Protein AF-A0ABD1R1W9-F1 (afdb_monomer)

Organism: NCBI:txid205694

Radius of gyration: 16.99 Å; Cα contacts (8 Å, |Δi|>4): 306; chains: 1; bounding box: 35×28×51 Å

Sequence (165 aa):
MNLSFSSSLKQLTLVEGSLSRKEMKIFGSLPNLEVLKLRRTAFFSQKWITNAGEFLQLKYLLLENIALAHWRVDRTHFPNLEHLVLENFYNFGEIPDEIREIPTLRSIKLNGCGGSVLTSAIDVKRNNGDWEMMAFKFLLLTLELDQHDLEGRCLIGNTINVYFD

pLDDT: mean 76.6, std 20.25, range [29.56, 98.44]

InterPro domains:
  IPR032675 Leucine-rich repeat domain superfamily [G3DSA:3.80.10.10] (1-121)

Foldseek 3Di:
DDDDDDLQDQEDADADEEDEPVNQQVQQQNNRHQYYHYENYEYVVLEDAADASGQANHAYYEDYNYSHAYYHDALRRHQRHAEYEYHLAAYNDEDDVRVVVRPNHFKYKYWLYDPRNVCNVLDDPPDDDDPDPDNPPQVVVQVPPDPDDPDDDRDHTDMDMDGDD

Solvent-accessible surface area (backbone atoms only — not comparable to full-atom values): 9470 Å² total; per-residue (Å²): 136,92,85,85,77,65,69,81,45,37,68,48,76,48,69,61,50,79,44,45,75,67,55,53,50,54,61,21,62,36,75,41,26,31,34,44,35,43,29,51,32,35,34,55,95,23,46,46,75,64,49,83,77,24,28,60,44,22,29,35,44,36,41,29,45,37,54,47,51,41,69,47,71,52,43,72,30,38,63,41,29,28,37,43,37,38,29,46,34,68,40,91,32,58,60,49,67,35,63,78,64,23,89,48,40,39,34,43,36,36,30,42,51,31,70,59,35,55,48,42,73,65,63,70,81,92,67,88,88,85,88,84,76,76,73,72,73,61,57,61,78,68,65,78,76,70,97,76,81,98,70,97,66,82,74,81,74,60,69,48,77,46,76,50,134

Secondary structure (DSSP, 8-state):
------TT--EEEEEEEEE-HHHHHHHHT-TT--EEEEEEEEEGGGEEE--TTSSTT--EEEEES-B-SEEE--GGG-TT--EEEEES--SSPPPPHHHHT-TT--EEEEES--HHHHHHHH-----SS--SSSSHHHHHHHHTT-S---S-------EEEEE--

Nearest PDB structures (foldseek):
  8xuo-assembly1_G  TM=8.734E-01  e=5.022E-06  Solanum lycopersicum
  8rfh-assembly1_B  TM=8.609E-01  e=1.131E-02  Nicotiana benthamiana
  4g8a-assembly1_B  TM=7.426E-01  e=3.723E-01  Homo sapiens
  8wqt-assembly1_B  TM=6.547E-01  e=2.372E-01  Mus musculus
  3fxi-assembly1_B  TM=4.781E-01  e=6.920E-01  Homo sapiens

Structure (mmCIF, N/CA/C/O backbone):
data_AF-A0ABD1R1W9-F1
#
_entry.id   AF-A0ABD1R1W9-F1
#
loop_
_atom_site.group_PDB
_atom_site.id
_atom_site.type_symbol
_atom_site.label_atom_id
_atom_site.label_alt_id
_atom_site.label_comp_id
_atom_site.label_asym_id
_atom_site.label_entity_id
_atom_site.label_seq_id
_atom_site.pdbx_PDB_ins_code
_atom_site.Cartn_x
_atom_site.Cartn_y
_atom_site.Cartn_z
_atom_site.occupancy
_atom_site.B_iso_or_equiv
_atom_site.auth_seq_id
_atom_site.auth_comp_id
_atom_site.auth_asym_id
_atom_site.auth_atom_id
_atom_site.pdbx_PDB_model_num
ATOM 1 N N . MET A 1 1 ? 12.902 -0.411 14.308 1.00 53.75 1 MET A N 1
ATOM 2 C CA . MET A 1 1 ? 12.441 0.565 15.329 1.00 53.75 1 MET A CA 1
ATOM 3 C C . MET A 1 1 ? 11.496 -0.115 16.319 1.00 53.75 1 MET A C 1
ATOM 5 O O . MET A 1 1 ? 11.029 -1.206 16.019 1.00 53.75 1 MET A O 1
ATOM 9 N N . ASN A 1 2 ? 11.224 0.480 17.488 1.00 58.12 2 AS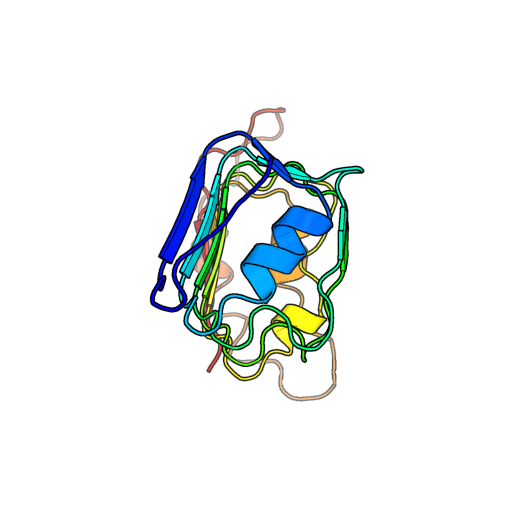N A N 1
ATOM 10 C CA . ASN A 1 2 ? 10.090 0.075 18.330 1.00 58.12 2 ASN A CA 1
ATOM 11 C C . ASN A 1 2 ? 8.959 1.081 18.083 1.00 58.12 2 ASN A C 1
ATOM 13 O O . ASN A 1 2 ? 9.088 2.243 18.459 1.00 58.12 2 ASN A O 1
ATOM 17 N N . LEU A 1 3 ? 7.926 0.663 17.351 1.00 70.38 3 LEU A N 1
ATOM 18 C CA . LEU A 1 3 ? 6.827 1.526 16.923 1.00 70.38 3 LEU A CA 1
ATOM 19 C C . LEU A 1 3 ? 5.567 1.148 17.704 1.00 70.38 3 LEU A C 1
ATOM 21 O O . LEU A 1 3 ? 5.103 0.014 17.616 1.00 70.38 3 LEU A O 1
ATOM 25 N N . SER A 1 4 ? 5.019 2.104 18.451 1.00 78.44 4 SER A N 1
ATOM 26 C CA . SER A 1 4 ? 3.723 1.995 19.121 1.00 78.44 4 SER A CA 1
ATOM 27 C C . SER A 1 4 ? 2.812 3.084 18.571 1.00 78.44 4 SER A C 1
ATOM 29 O O . SER A 1 4 ? 3.202 4.251 18.533 1.00 78.44 4 SER A O 1
ATOM 31 N N . PHE A 1 5 ? 1.619 2.705 18.119 1.00 85.62 5 PHE A N 1
ATOM 32 C CA . PHE A 1 5 ? 0.634 3.623 17.554 1.00 85.62 5 PHE A CA 1
ATOM 33 C C . PHE A 1 5 ? -0.668 3.551 18.345 1.00 85.62 5 PHE A C 1
ATOM 35 O O . PHE A 1 5 ? -1.030 2.504 18.880 1.00 85.62 5 PHE A O 1
ATOM 42 N N . SER A 1 6 ? -1.396 4.667 18.374 1.00 88.06 6 SER A N 1
ATOM 43 C CA . SER A 1 6 ? -2.757 4.694 18.907 1.00 88.06 6 SER A CA 1
ATOM 44 C C . SER A 1 6 ? -3.686 3.824 18.060 1.00 88.06 6 SER A C 1
ATOM 46 O O . SER A 1 6 ? -3.610 3.837 16.830 1.00 88.06 6 SER A O 1
ATOM 48 N N . SER A 1 7 ? -4.638 3.149 18.706 1.00 89.75 7 SER A N 1
ATOM 49 C CA . SER A 1 7 ? -5.711 2.428 18.017 1.00 89.75 7 SER A CA 1
ATOM 50 C C . SER A 1 7 ? -6.614 3.356 17.199 1.00 89.75 7 SER A C 1
ATOM 52 O O . SER A 1 7 ? -7.265 2.886 16.276 1.00 89.75 7 SER A O 1
ATOM 54 N N . SER A 1 8 ? -6.637 4.663 17.478 1.00 94.06 8 SER A N 1
ATOM 55 C CA . SER A 1 8 ? -7.396 5.663 16.712 1.00 94.06 8 SER A CA 1
ATOM 56 C C . SER A 1 8 ? -6.694 6.161 15.443 1.00 94.06 8 SER A C 1
ATOM 58 O O . SER A 1 8 ? -7.261 6.988 14.727 1.00 94.06 8 SER A O 1
ATOM 60 N N . LEU A 1 9 ? -5.464 5.709 15.157 1.00 96.00 9 LEU A N 1
ATOM 61 C CA . LEU A 1 9 ? -4.698 6.197 14.013 1.00 96.00 9 LEU A CA 1
ATOM 62 C C . LEU A 1 9 ? -5.359 5.780 12.692 1.00 96.00 9 LEU A C 1
ATOM 64 O O . LEU A 1 9 ? -5.397 4.599 12.358 1.00 96.00 9 LEU A O 1
ATOM 68 N N . LYS A 1 10 ? -5.824 6.775 11.929 1.00 96.94 10 LYS A N 1
ATOM 69 C CA . LYS A 1 10 ? -6.467 6.568 10.623 1.00 96.94 10 LYS A CA 1
ATOM 70 C C . LYS A 1 10 ? -5.540 6.687 9.428 1.00 96.94 10 LYS A C 1
ATOM 72 O O . LYS A 1 10 ? -5.778 6.065 8.398 1.00 96.94 10 LYS A O 1
ATOM 77 N N . GLN A 1 11 ? -4.494 7.492 9.552 1.00 97.75 11 GLN A N 1
ATOM 78 C CA . GLN A 1 11 ? -3.568 7.759 8.467 1.00 97.75 11 GLN A CA 1
ATOM 79 C C . GLN A 1 11 ? -2.137 7.645 8.965 1.00 97.75 11 GLN A C 1
ATOM 81 O O . GLN A 1 11 ? -1.765 8.263 9.960 1.00 97.75 11 GLN A O 1
ATOM 86 N N . LEU A 1 12 ? -1.329 6.893 8.226 1.00 96.25 12 LEU A N 1
ATOM 87 C CA . LEU A 1 12 ? 0.100 6.768 8.447 1.00 96.25 12 LEU A CA 1
ATOM 88 C C . LEU A 1 12 ? 0.835 7.170 7.172 1.00 96.25 12 LEU A C 1
ATOM 90 O O . LEU A 1 12 ? 0.575 6.648 6.090 1.00 96.25 12 LEU A O 1
ATOM 94 N N . THR A 1 13 ? 1.750 8.126 7.298 1.00 96.00 13 THR A N 1
ATOM 95 C CA . THR A 1 13 ? 2.690 8.486 6.236 1.00 96.00 13 THR A CA 1
ATOM 96 C C . THR A 1 13 ? 4.098 8.280 6.756 1.00 96.00 13 THR A C 1
ATOM 98 O O . THR A 1 13 ? 4.466 8.853 7.777 1.00 96.00 13 THR A O 1
ATOM 101 N N . LEU A 1 14 ? 4.870 7.460 6.055 1.00 94.12 14 LEU A N 1
ATOM 102 C CA . LEU A 1 14 ? 6.282 7.245 6.327 1.00 94.12 14 LEU A CA 1
ATOM 103 C C . LEU A 1 14 ? 7.082 7.768 5.150 1.00 94.12 14 LEU A C 1
ATOM 105 O O . LEU A 1 14 ? 6.808 7.432 3.998 1.00 94.12 14 LEU A O 1
ATOM 109 N N . VAL A 1 15 ? 8.053 8.612 5.467 1.00 93.06 15 VAL A N 1
ATOM 110 C CA . VAL A 1 15 ? 8.935 9.251 4.503 1.00 93.06 15 VAL A CA 1
ATOM 111 C C . VAL A 1 15 ? 10.346 8.894 4.904 1.00 93.06 15 VAL A C 1
ATOM 113 O O . VAL A 1 15 ? 10.743 9.243 6.008 1.00 93.06 15 VAL A O 1
ATOM 116 N N . GLU A 1 16 ? 11.064 8.235 4.000 1.00 88.38 16 GLU A N 1
ATOM 117 C CA . GLU A 1 16 ? 12.407 7.704 4.231 1.00 88.38 16 GLU A CA 1
ATOM 118 C C . GLU A 1 16 ? 12.449 6.647 5.348 1.00 88.38 16 GLU A C 1
ATOM 120 O O . GLU A 1 16 ? 12.014 6.840 6.481 1.00 88.38 16 GLU A O 1
ATOM 125 N N . GLY A 1 17 ? 12.981 5.468 5.037 1.00 85.81 17 GLY A N 1
ATOM 126 C CA . GLY A 1 17 ? 13.131 4.426 6.047 1.00 85.81 17 GLY A CA 1
ATOM 127 C C . GLY A 1 17 ? 13.320 3.039 5.469 1.00 85.81 17 GLY A C 1
ATOM 128 O O . GLY A 1 17 ? 13.062 2.793 4.292 1.00 85.81 17 GLY A O 1
ATOM 129 N N . SER A 1 18 ? 13.760 2.123 6.326 1.00 88.69 18 SER A N 1
ATOM 130 C CA . SER A 1 18 ? 13.855 0.700 6.013 1.00 88.69 18 SER A CA 1
ATOM 131 C C . SER A 1 18 ? 12.778 -0.049 6.783 1.00 88.69 18 SER A C 1
ATOM 133 O O . SER A 1 18 ? 12.713 0.049 8.008 1.00 88.69 18 SER A O 1
ATOM 135 N N . LEU A 1 19 ? 11.920 -0.757 6.055 1.00 89.69 19 LEU A N 1
ATOM 136 C CA . LEU A 1 19 ? 10.787 -1.493 6.590 1.00 89.69 19 LEU A CA 1
ATOM 137 C C . LEU A 1 19 ? 11.101 -2.984 6.620 1.00 89.69 19 LEU A C 1
ATOM 139 O O . LEU A 1 19 ? 11.350 -3.636 5.602 1.00 89.69 19 LEU A O 1
ATOM 143 N N . SER A 1 20 ? 11.061 -3.536 7.822 1.00 90.25 20 SER A N 1
ATOM 144 C CA . SER A 1 20 ? 11.109 -4.965 8.077 1.00 90.25 20 SER A CA 1
ATOM 145 C C . SER A 1 20 ? 9.709 -5.580 8.063 1.00 90.25 20 SER A C 1
ATOM 147 O O . SER A 1 20 ? 8.686 -4.906 8.206 1.00 90.25 20 SER A O 1
ATOM 149 N N . ARG A 1 21 ? 9.659 -6.916 8.014 1.00 88.31 21 ARG A N 1
ATOM 150 C CA . ARG A 1 21 ? 8.409 -7.669 8.187 1.00 88.31 21 ARG A CA 1
ATOM 151 C C . ARG A 1 21 ? 7.691 -7.337 9.501 1.00 88.31 21 ARG A C 1
ATOM 153 O O . ARG A 1 21 ? 6.467 -7.372 9.551 1.00 88.31 21 ARG A O 1
ATOM 160 N N . LYS A 1 22 ? 8.440 -7.029 10.568 1.00 90.12 22 LYS A N 1
ATOM 161 C CA . LYS A 1 22 ? 7.861 -6.687 11.876 1.00 90.12 22 LYS A CA 1
ATOM 162 C C . LYS A 1 22 ? 7.117 -5.353 11.821 1.00 90.12 22 LYS A C 1
ATOM 164 O O . LYS A 1 22 ? 6.007 -5.277 12.331 1.00 90.12 22 LYS A O 1
ATOM 169 N N . GLU A 1 23 ? 7.691 -4.341 11.174 1.00 91.12 23 GLU A N 1
ATOM 170 C CA . GLU A 1 23 ? 7.057 -3.022 11.025 1.00 91.12 23 GLU A CA 1
ATOM 171 C C . GLU A 1 23 ? 5.799 -3.104 10.154 1.00 91.12 23 GLU A C 1
ATOM 173 O O . GLU A 1 23 ? 4.752 -2.604 10.557 1.00 91.12 23 GLU A O 1
ATOM 178 N N . MET A 1 24 ? 5.844 -3.844 9.042 1.00 91.56 24 MET A N 1
ATOM 179 C CA . MET A 1 24 ? 4.654 -4.052 8.206 1.00 91.56 24 MET A CA 1
ATOM 180 C C . MET A 1 24 ? 3.530 -4.782 8.940 1.00 91.56 24 MET A C 1
ATOM 182 O O . MET A 1 24 ? 2.371 -4.407 8.787 1.00 91.56 24 MET A O 1
ATOM 186 N N . LYS A 1 25 ? 3.861 -5.763 9.791 1.00 91.62 25 LYS A N 1
ATOM 187 C CA . LYS A 1 25 ? 2.863 -6.434 10.632 1.00 91.62 25 LYS A CA 1
ATOM 188 C C . LYS A 1 25 ? 2.218 -5.470 11.630 1.00 91.62 25 LYS A C 1
ATOM 190 O O . LYS A 1 25 ? 1.015 -5.559 11.861 1.00 91.62 25 LYS A O 1
ATOM 195 N N . ILE A 1 26 ? 2.991 -4.545 12.210 1.00 93.19 26 ILE A N 1
ATOM 196 C CA . ILE A 1 26 ? 2.451 -3.507 13.102 1.00 93.19 26 ILE A CA 1
ATOM 197 C C . ILE A 1 26 ? 1.458 -2.637 12.333 1.00 93.19 26 ILE A C 1
ATOM 199 O O . ILE A 1 26 ? 0.332 -2.482 12.792 1.00 93.19 26 ILE A O 1
ATOM 203 N N . PHE A 1 27 ? 1.833 -2.133 11.152 1.00 94.12 27 PHE A N 1
ATOM 204 C CA . PHE A 1 27 ? 0.945 -1.287 10.347 1.00 94.12 27 PHE A CA 1
ATOM 205 C C . PHE A 1 27 ? -0.316 -2.037 9.916 1.00 94.12 27 PHE A C 1
ATOM 207 O O . PHE A 1 27 ? -1.416 -1.505 10.031 1.00 94.12 27 PHE A O 1
ATOM 214 N N . GLY A 1 28 ? -0.163 -3.291 9.489 1.00 93.88 28 GLY A N 1
ATOM 215 C CA . GLY A 1 28 ? -1.271 -4.152 9.087 1.00 93.88 28 GLY A CA 1
ATOM 216 C C . GLY A 1 28 ? -2.222 -4.508 10.226 1.00 93.88 28 GLY A C 1
ATOM 217 O O . GLY A 1 28 ? -3.384 -4.793 9.971 1.00 93.88 28 GLY A O 1
ATOM 218 N N . SER A 1 29 ? -1.768 -4.450 11.478 1.00 94.50 29 SER A N 1
ATOM 219 C CA . SER A 1 29 ? -2.605 -4.745 12.647 1.00 94.50 29 SER A CA 1
ATOM 220 C C . SER A 1 29 ? -3.336 -3.512 13.195 1.00 94.50 29 SER A C 1
ATOM 222 O O . SER A 1 29 ? -4.043 -3.624 14.197 1.00 94.50 29 SER A O 1
ATOM 224 N N . LEU A 1 30 ? -3.158 -2.327 12.595 1.00 95.19 30 LEU A N 1
ATOM 225 C CA . LEU A 1 30 ? -3.810 -1.107 13.067 1.00 95.19 30 LEU A CA 1
ATOM 226 C C . LEU A 1 30 ? -5.311 -1.143 12.747 1.00 95.19 30 LEU A C 1
ATOM 228 O O . LEU A 1 30 ? -5.686 -1.163 11.574 1.00 95.19 30 LEU A O 1
ATOM 232 N N . PRO A 1 31 ? -6.186 -1.107 13.768 1.00 94.38 31 PRO A N 1
ATOM 233 C CA . PRO A 1 31 ? -7.594 -1.453 13.600 1.00 94.38 31 PRO A CA 1
ATOM 234 C C . PRO A 1 31 ? -8.409 -0.389 12.869 1.00 94.38 31 PRO A C 1
ATOM 236 O O . PRO A 1 31 ? -9.502 -0.699 12.425 1.00 94.38 31 PRO A O 1
ATOM 239 N N . ASN A 1 32 ? -7.907 0.845 12.764 1.00 96.25 32 ASN A N 1
ATOM 240 C CA . ASN A 1 32 ? -8.600 1.967 12.128 1.00 96.25 32 ASN A CA 1
ATOM 241 C C . ASN A 1 32 ? -7.784 2.600 10.993 1.00 96.25 32 ASN A C 1
ATOM 243 O O . ASN A 1 32 ? -8.126 3.691 10.548 1.00 96.25 32 ASN A O 1
ATOM 247 N N . LEU A 1 33 ? -6.697 1.960 10.542 1.00 97.88 33 LEU A N 1
ATOM 248 C CA . LEU A 1 33 ? -5.833 2.533 9.512 1.00 97.88 33 LEU A CA 1
ATOM 249 C C . LEU A 1 33 ? -6.524 2.478 8.145 1.00 97.88 33 LEU A C 1
ATOM 251 O O . LEU A 1 33 ? -6.584 1.426 7.518 1.00 97.88 33 LEU A O 1
ATOM 255 N N . GLU A 1 34 ? -6.993 3.632 7.681 1.00 98.19 34 GLU A N 1
ATOM 256 C CA . GLU A 1 34 ? -7.670 3.810 6.394 1.00 98.19 34 GLU A CA 1
ATOM 257 C C . GLU A 1 34 ? -6.697 4.244 5.284 1.00 98.19 34 GLU A C 1
ATOM 259 O O . GLU A 1 34 ? -6.908 3.927 4.114 1.00 98.19 34 GLU A O 1
ATOM 264 N N . VAL A 1 35 ? -5.613 4.948 5.634 1.00 98.44 35 VAL A N 1
ATOM 265 C CA . VAL A 1 35 ? -4.671 5.532 4.667 1.00 98.44 35 VAL A CA 1
ATOM 266 C C . VAL A 1 35 ? -3.230 5.183 5.027 1.00 98.44 35 VAL A C 1
ATOM 268 O O . VAL A 1 35 ? -2.733 5.578 6.083 1.00 98.44 35 VAL A O 1
ATOM 271 N N . LEU A 1 36 ? -2.521 4.528 4.108 1.00 97.81 36 LEU A N 1
ATOM 272 C CA . LEU A 1 36 ? -1.091 4.250 4.218 1.00 97.81 36 LEU A CA 1
ATOM 273 C C . LEU A 1 36 ? -0.338 4.889 3.052 1.00 97.81 36 LEU A C 1
ATOM 275 O O . LEU A 1 36 ? -0.630 4.634 1.886 1.00 97.81 36 LEU A O 1
ATOM 279 N N . LYS A 1 37 ? 0.657 5.714 3.375 1.00 97.06 37 LYS A N 1
ATOM 280 C CA . LYS A 1 37 ? 1.544 6.345 2.396 1.00 97.06 37 LYS A CA 1
ATOM 281 C C . LYS A 1 37 ? 2.984 6.002 2.738 1.00 97.06 37 LYS A C 1
ATOM 283 O O . LYS A 1 37 ? 3.474 6.388 3.797 1.00 97.06 37 LYS A O 1
ATOM 288 N N . LEU A 1 38 ? 3.654 5.287 1.848 1.00 94.81 38 LEU A N 1
ATOM 289 C CA . LEU A 1 38 ? 5.069 4.965 1.962 1.00 94.81 38 LEU A CA 1
ATOM 290 C C . LEU A 1 38 ? 5.809 5.736 0.877 1.00 94.81 38 LEU A C 1
ATOM 292 O O . LEU A 1 38 ? 5.487 5.612 -0.302 1.00 94.81 38 LEU A O 1
ATOM 296 N N . ARG A 1 39 ? 6.776 6.556 1.287 1.00 93.81 39 ARG A N 1
ATOM 297 C CA . ARG A 1 39 ? 7.553 7.415 0.394 1.00 93.81 39 ARG A CA 1
ATOM 298 C C . ARG A 1 39 ? 9.030 7.203 0.629 1.00 93.81 39 ARG A C 1
ATOM 300 O O . ARG A 1 39 ? 9.487 7.339 1.764 1.00 93.81 39 ARG A O 1
ATOM 307 N N . ARG A 1 40 ? 9.789 6.943 -0.434 1.00 91.44 40 ARG A N 1
ATOM 308 C CA . ARG A 1 40 ? 11.251 6.797 -0.368 1.00 91.44 40 ARG A CA 1
ATOM 309 C C . ARG A 1 40 ? 11.673 5.741 0.665 1.00 91.44 40 ARG A C 1
ATOM 311 O O . ARG A 1 40 ? 12.662 5.917 1.372 1.00 91.44 40 ARG A O 1
ATOM 318 N N . THR A 1 41 ? 10.887 4.671 0.806 1.00 88.50 41 THR A N 1
ATOM 319 C CA . THR A 1 41 ? 11.173 3.576 1.742 1.00 88.50 41 THR A CA 1
ATOM 320 C C . THR A 1 41 ? 11.761 2.365 1.021 1.00 88.50 41 THR A C 1
ATOM 322 O O . THR A 1 41 ? 11.477 2.093 -0.147 1.00 88.50 41 THR A O 1
ATOM 325 N N . ALA A 1 42 ? 12.593 1.616 1.739 1.00 86.75 42 ALA A N 1
ATOM 326 C CA . ALA A 1 42 ? 13.161 0.357 1.285 1.00 86.75 42 ALA A CA 1
ATOM 327 C C . ALA A 1 42 ? 12.567 -0.801 2.087 1.00 86.75 42 ALA A C 1
ATOM 329 O O . ALA A 1 42 ? 12.436 -0.718 3.306 1.00 86.75 42 ALA A O 1
ATOM 330 N N . PHE A 1 43 ? 12.238 -1.903 1.418 1.00 85.75 43 PHE A N 1
ATOM 331 C CA . PHE A 1 43 ? 11.815 -3.128 2.091 1.00 85.75 43 PHE A CA 1
ATOM 332 C C . PHE A 1 43 ? 13.017 -4.036 2.318 1.00 85.75 43 PHE A C 1
ATOM 334 O O . PHE A 1 43 ? 13.857 -4.208 1.430 1.00 85.75 43 PHE A O 1
ATOM 341 N N . PHE A 1 44 ? 13.092 -4.674 3.487 1.00 82.94 44 PHE A N 1
ATOM 342 C CA . PHE A 1 44 ? 14.110 -5.693 3.722 1.00 82.94 44 PHE A CA 1
ATOM 343 C C . PHE A 1 44 ? 13.998 -6.802 2.667 1.00 82.94 44 PHE A C 1
ATOM 345 O O . PHE A 1 44 ? 12.903 -7.292 2.380 1.00 82.94 44 PHE A O 1
ATOM 352 N N . SER A 1 45 ? 15.126 -7.196 2.068 1.00 84.56 45 SER A N 1
ATOM 353 C CA . SER A 1 45 ? 15.194 -8.111 0.913 1.00 84.56 45 SER A CA 1
ATOM 354 C C . SER A 1 45 ? 14.400 -7.669 -0.329 1.00 84.56 45 SER A C 1
ATOM 356 O O . SER A 1 45 ? 14.203 -8.477 -1.229 1.00 84.56 45 SER A O 1
ATOM 358 N N . GLN A 1 46 ? 13.944 -6.410 -0.385 1.00 85.44 46 GLN A N 1
ATOM 359 C CA . GLN A 1 46 ? 13.059 -5.871 -1.425 1.00 85.44 46 GLN A CA 1
ATOM 360 C C . GLN A 1 46 ? 11.753 -6.672 -1.575 1.00 85.44 46 GLN A C 1
ATOM 362 O O 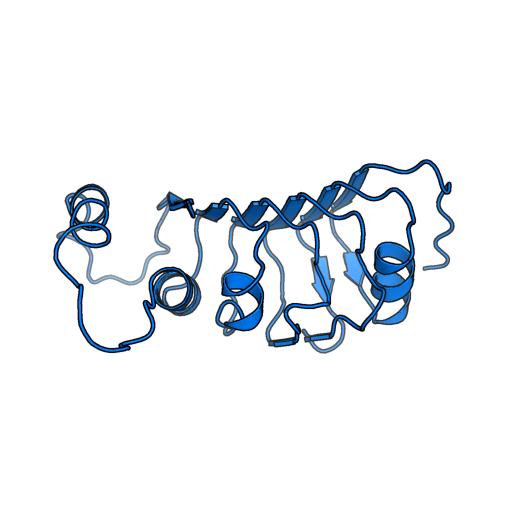. GLN A 1 46 ? 11.213 -6.789 -2.676 1.00 85.44 46 GLN A O 1
ATOM 367 N N . LYS A 1 47 ? 11.245 -7.253 -0.479 1.00 87.44 47 LYS A N 1
ATOM 368 C CA . LYS A 1 47 ? 10.018 -8.059 -0.482 1.00 87.44 47 LYS A CA 1
ATOM 369 C C . LYS A 1 47 ? 8.994 -7.518 0.496 1.00 87.44 47 LYS A C 1
ATOM 371 O O . LYS A 1 47 ? 9.309 -7.251 1.655 1.00 87.44 47 LYS A O 1
ATOM 376 N N . TRP A 1 48 ? 7.748 -7.481 0.049 1.00 90.12 48 TRP A N 1
ATOM 377 C CA . TRP A 1 48 ? 6.588 -7.248 0.893 1.00 90.12 48 TRP A CA 1
ATOM 378 C C . TRP A 1 48 ? 5.645 -8.437 0.760 1.00 90.12 48 TRP A C 1
ATOM 380 O O . TRP A 1 48 ? 5.087 -8.687 -0.303 1.00 90.12 48 TRP A O 1
ATOM 390 N N . ILE A 1 49 ? 5.507 -9.195 1.848 1.00 89.19 49 ILE A N 1
ATOM 391 C CA . ILE A 1 49 ? 4.565 -10.309 1.964 1.00 89.19 49 ILE A CA 1
ATOM 392 C C . ILE A 1 49 ? 3.466 -9.864 2.920 1.00 89.19 49 ILE A C 1
ATOM 394 O O . ILE A 1 49 ? 3.726 -9.744 4.123 1.00 89.19 49 ILE A O 1
ATOM 398 N N . THR A 1 50 ? 2.274 -9.616 2.387 1.00 90.19 50 THR A N 1
ATOM 399 C CA . THR A 1 50 ? 1.090 -9.335 3.204 1.00 90.19 50 THR A CA 1
ATOM 400 C C . THR A 1 50 ? 0.505 -10.652 3.712 1.00 90.19 50 THR A C 1
ATOM 402 O O . THR A 1 50 ? 0.599 -11.667 3.021 1.00 90.19 50 THR A O 1
ATOM 405 N N . ASN A 1 51 ? -0.046 -10.663 4.926 1.00 89.88 51 ASN A N 1
ATOM 406 C CA . ASN A 1 51 ? -0.649 -11.854 5.529 1.00 89.88 51 ASN A CA 1
ATOM 407 C C . ASN A 1 51 ? -2.154 -11.672 5.756 1.00 89.88 51 ASN A C 1
ATOM 409 O O . ASN A 1 51 ? -2.642 -10.554 5.914 1.00 89.88 51 ASN A O 1
ATOM 413 N N . ALA A 1 52 ? -2.874 -12.790 5.851 1.00 88.69 52 ALA A N 1
ATOM 414 C CA . ALA A 1 52 ? -4.285 -12.795 6.212 1.00 88.69 52 ALA A CA 1
ATOM 415 C C . ALA A 1 52 ? -4.527 -12.055 7.539 1.00 88.69 52 ALA A C 1
ATOM 417 O O . ALA A 1 52 ? -3.800 -12.252 8.516 1.00 88.69 52 ALA A O 1
ATOM 418 N N . GLY A 1 53 ? -5.562 -11.213 7.565 1.00 89.94 53 GLY A N 1
ATOM 419 C CA . GLY A 1 53 ? -5.922 -10.406 8.734 1.00 89.94 53 GLY A CA 1
ATOM 420 C C . GLY A 1 53 ? -5.179 -9.071 8.860 1.00 89.94 53 GLY A C 1
ATOM 421 O O . GLY A 1 53 ? -5.470 -8.321 9.787 1.00 89.94 53 GLY A O 1
ATOM 422 N N . GLU A 1 54 ? -4.243 -8.756 7.962 1.00 94.75 54 GLU A N 1
ATOM 423 C CA . GLU A 1 54 ? -3.581 -7.447 7.916 1.00 94.75 54 GLU A CA 1
ATOM 424 C C . GLU A 1 54 ? -4.384 -6.445 7.065 1.00 94.75 54 GLU A C 1
ATOM 426 O O . GLU A 1 54 ? -5.137 -6.834 6.181 1.00 94.75 54 GLU A O 1
ATOM 431 N N . PHE A 1 55 ? -4.229 -5.147 7.344 1.00 96.00 55 PHE A N 1
ATOM 432 C CA . PHE A 1 55 ? -4.757 -4.020 6.562 1.00 96.00 55 PHE A CA 1
ATOM 433 C C . PHE A 1 55 ? -6.275 -4.046 6.313 1.00 96.00 55 PHE A C 1
ATOM 435 O O . PHE A 1 55 ? -6.762 -3.520 5.314 1.00 96.00 55 PHE A O 1
ATOM 442 N N . LEU A 1 56 ? -7.044 -4.596 7.258 1.00 95.31 56 LEU A N 1
ATOM 443 C CA . LEU A 1 56 ? -8.486 -4.815 7.097 1.00 95.31 56 LEU A CA 1
ATOM 444 C C . LEU A 1 56 ? -9.303 -3.539 6.864 1.00 95.31 56 LEU A C 1
ATOM 446 O O . LEU A 1 56 ? -10.358 -3.622 6.252 1.00 95.31 56 LEU A O 1
ATOM 450 N N . GLN A 1 57 ? -8.856 -2.374 7.342 1.00 97.19 57 GLN A N 1
ATOM 451 C CA . GLN A 1 57 ? -9.556 -1.094 7.143 1.00 97.19 57 GLN A CA 1
ATOM 452 C C . GLN A 1 57 ? -8.926 -0.212 6.061 1.00 97.19 57 GLN A C 1
ATOM 454 O O . GLN A 1 57 ? -9.393 0.906 5.841 1.00 97.19 57 GLN A O 1
ATOM 459 N N . LEU A 1 58 ? -7.865 -0.682 5.400 1.00 98.12 58 LEU A N 1
ATOM 460 C CA . LEU A 1 58 ? -7.099 0.146 4.481 1.00 98.12 58 LEU A CA 1
ATOM 461 C C . LEU A 1 58 ? -7.904 0.409 3.207 1.00 98.12 58 LEU A C 1
ATOM 463 O O . LEU A 1 58 ? -8.234 -0.530 2.493 1.00 98.12 58 LEU A O 1
ATOM 467 N N . LYS A 1 59 ? -8.153 1.687 2.912 1.00 97.94 59 LYS A N 1
ATOM 468 C CA . LYS A 1 59 ? -8.864 2.163 1.715 1.00 97.94 59 LYS A CA 1
ATOM 469 C C . LYS A 1 59 ? -7.934 2.784 0.685 1.00 97.94 59 LYS A C 1
ATOM 471 O O . LYS A 1 59 ? -8.207 2.722 -0.509 1.00 97.94 59 LYS A O 1
ATOM 476 N N . TYR A 1 60 ? -6.835 3.386 1.132 1.00 98.12 60 TYR A N 1
ATOM 477 C CA . TYR A 1 60 ? -5.895 4.085 0.263 1.00 98.12 60 TYR A CA 1
ATOM 478 C C . TYR A 1 60 ? -4.458 3.652 0.543 1.00 98.12 60 TYR A C 1
ATOM 480 O O . TYR A 1 60 ? -3.973 3.783 1.673 1.00 98.12 60 TYR A O 1
ATOM 488 N N . LEU A 1 61 ? -3.761 3.215 -0.506 1.00 97.19 61 LEU A N 1
ATOM 489 C CA . LEU A 1 61 ? -2.346 2.865 -0.473 1.00 97.19 61 LEU A CA 1
ATOM 490 C C . LEU A 1 61 ? -1.566 3.682 -1.505 1.00 97.19 61 LEU A C 1
ATOM 492 O O . LEU A 1 61 ? -1.843 3.606 -2.699 1.00 97.19 61 LEU A O 1
ATOM 496 N N . LEU A 1 62 ? -0.555 4.420 -1.043 1.00 95.25 62 LEU A N 1
ATOM 497 C CA . LEU A 1 62 ? 0.425 5.086 -1.902 1.00 95.25 62 LEU A CA 1
ATOM 498 C C . LEU A 1 62 ? 1.820 4.514 -1.680 1.00 95.25 62 LEU A C 1
ATOM 500 O O . LEU A 1 62 ? 2.294 4.453 -0.542 1.00 95.25 62 LEU A O 1
ATOM 504 N N . LEU A 1 63 ? 2.469 4.163 -2.787 1.00 93.31 63 LEU A N 1
ATOM 505 C CA . LEU A 1 63 ? 3.855 3.722 -2.871 1.00 93.31 63 LEU A CA 1
ATOM 506 C C . LEU A 1 63 ? 4.619 4.672 -3.795 1.00 93.31 63 LEU A C 1
ATOM 508 O O . LEU A 1 63 ? 4.466 4.616 -5.013 1.00 93.31 63 LEU A O 1
ATOM 512 N N . GLU A 1 64 ? 5.437 5.544 -3.212 1.00 91.75 64 GLU A N 1
ATOM 513 C CA . GLU A 1 64 ? 6.224 6.534 -3.949 1.00 91.75 64 GLU A CA 1
ATOM 514 C C . GLU A 1 64 ? 7.720 6.262 -3.807 1.00 91.75 64 GLU A C 1
ATOM 516 O O . GLU A 1 64 ? 8.246 6.255 -2.690 1.00 91.75 64 GLU A O 1
ATOM 521 N N . ASN A 1 65 ? 8.414 6.090 -4.934 1.00 89.50 65 ASN A N 1
ATOM 522 C CA . ASN A 1 65 ? 9.859 5.856 -4.982 1.00 89.50 65 ASN A CA 1
ATOM 523 C C . ASN A 1 65 ? 10.290 4.717 -4.035 1.00 89.50 65 ASN A C 1
ATOM 525 O O . ASN A 1 65 ? 11.093 4.900 -3.115 1.00 89.50 65 ASN A O 1
ATOM 529 N N . ILE A 1 66 ? 9.662 3.552 -4.208 1.00 86.69 66 ILE A N 1
ATOM 530 C CA . ILE A 1 66 ? 9.823 2.394 -3.328 1.00 86.69 66 ILE A CA 1
ATOM 531 C C . ILE A 1 66 ? 10.722 1.351 -3.980 1.00 86.69 66 ILE A C 1
ATOM 533 O O . ILE A 1 66 ? 10.452 0.880 -5.084 1.00 86.69 66 ILE A O 1
ATOM 537 N N . ALA A 1 67 ? 11.732 0.898 -3.238 1.00 79.31 6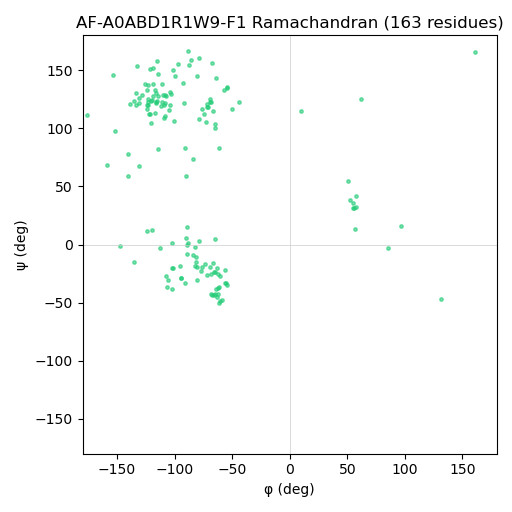7 ALA A N 1
ATOM 538 C CA . ALA A 1 67 ? 12.564 -0.234 -3.632 1.00 79.31 67 ALA A CA 1
ATOM 539 C C . ALA A 1 67 ? 11.908 -1.576 -3.228 1.00 79.31 67 ALA A C 1
ATOM 541 O O . ALA A 1 67 ? 12.336 -2.235 -2.276 1.00 79.31 67 ALA A O 1
ATOM 542 N N . LEU A 1 68 ? 10.851 -1.980 -3.941 1.00 82.75 68 LEU A N 1
ATOM 543 C CA . LEU A 1 68 ? 10.140 -3.256 -3.786 1.00 82.75 68 LEU A CA 1
ATOM 544 C C . LEU A 1 68 ? 10.244 -4.126 -5.052 1.00 82.75 68 LEU A C 1
ATOM 546 O O . LEU A 1 68 ? 9.749 -3.732 -6.095 1.00 82.75 68 LEU A O 1
ATOM 550 N N . ALA A 1 69 ? 10.928 -5.268 -4.997 1.00 81.44 69 ALA A N 1
ATOM 551 C CA . ALA A 1 69 ? 11.105 -6.171 -6.142 1.00 81.44 69 ALA A CA 1
ATOM 552 C C . ALA A 1 69 ? 10.002 -7.234 -6.224 1.00 81.44 69 ALA A C 1
ATOM 554 O O . ALA A 1 69 ? 9.629 -7.646 -7.313 1.00 81.44 69 ALA A O 1
ATOM 555 N N . HIS A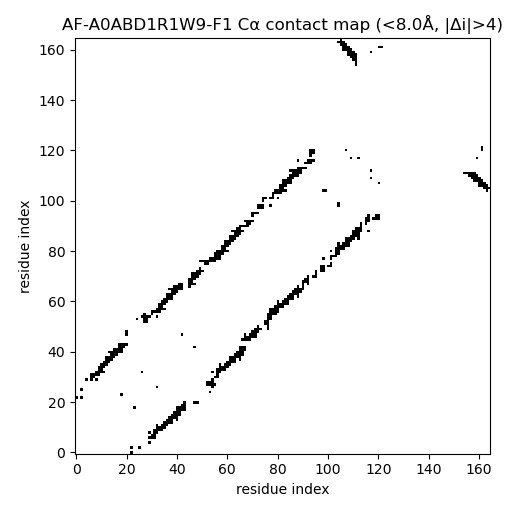 1 70 ? 9.487 -7.687 -5.076 1.00 81.88 70 HIS A N 1
ATOM 556 C CA . HIS A 1 70 ? 8.396 -8.659 -5.030 1.00 81.88 70 HIS A CA 1
ATOM 557 C C . HIS A 1 70 ? 7.331 -8.215 -4.035 1.00 81.88 70 HIS A C 1
ATOM 559 O O . HIS A 1 70 ? 7.598 -8.108 -2.833 1.00 81.88 70 HIS A O 1
ATOM 565 N N . TRP A 1 71 ? 6.115 -8.027 -4.533 1.00 87.94 71 TRP A N 1
ATOM 566 C CA . TRP A 1 71 ? 4.935 -7.797 -3.716 1.00 87.94 71 TRP A CA 1
ATOM 567 C C . TRP A 1 71 ? 4.051 -9.042 -3.767 1.00 87.94 71 TRP A C 1
ATOM 569 O O . TRP A 1 71 ? 3.514 -9.375 -4.813 1.00 87.94 71 TRP A O 1
ATOM 579 N N . ARG A 1 72 ? 3.943 -9.774 -2.655 1.00 86.56 72 ARG A N 1
ATOM 580 C CA . ARG A 1 72 ? 3.110 -10.978 -2.564 1.00 86.56 72 ARG A CA 1
ATOM 581 C C . ARG A 1 72 ? 1.849 -10.672 -1.772 1.00 86.56 72 ARG A C 1
ATOM 583 O O . ARG A 1 72 ? 1.920 -10.387 -0.573 1.00 86.56 72 ARG A O 1
ATOM 590 N N . VAL A 1 73 ? 0.716 -10.774 -2.452 1.00 87.56 73 VAL A N 1
ATOM 591 C CA . VAL A 1 73 ? -0.622 -10.469 -1.949 1.00 87.56 73 VAL A CA 1
ATOM 592 C C . VAL A 1 73 ? -1.577 -11.599 -2.308 1.00 87.56 73 VAL A C 1
ATOM 594 O O . VAL A 1 73 ? -1.351 -12.326 -3.264 1.00 87.56 73 VAL A O 1
ATOM 597 N N . ASP A 1 74 ? -2.621 -11.738 -1.500 1.00 86.88 74 ASP A N 1
ATOM 598 C CA . ASP A 1 74 ? -3.831 -12.489 -1.804 1.00 86.88 74 ASP A CA 1
ATOM 599 C C . ASP A 1 74 ? -5.001 -11.496 -1.764 1.00 86.88 74 ASP A C 1
ATOM 601 O O . ASP A 1 74 ? -4.949 -10.510 -1.019 1.00 86.88 74 ASP A O 1
ATOM 605 N N . ARG A 1 75 ? -6.067 -11.751 -2.524 1.00 77.12 75 ARG A N 1
ATOM 606 C CA . ARG A 1 75 ? -7.257 -10.883 -2.590 1.00 77.12 75 ARG A CA 1
ATOM 607 C C . ARG A 1 75 ? -7.913 -10.620 -1.226 1.00 77.12 75 ARG A C 1
ATOM 609 O O . ARG A 1 75 ? -8.612 -9.630 -1.049 1.00 77.12 75 ARG A O 1
ATOM 616 N N . THR A 1 76 ? -7.683 -11.486 -0.238 1.00 86.00 76 THR A N 1
ATOM 617 C CA . THR A 1 76 ? -8.199 -11.345 1.136 1.00 86.00 76 THR A CA 1
ATOM 618 C C . THR A 1 76 ? -7.381 -10.405 2.024 1.00 86.00 76 THR A C 1
ATOM 620 O O . THR A 1 76 ? -7.824 -10.056 3.117 1.00 86.00 76 THR A O 1
ATOM 623 N N . HIS A 1 77 ? -6.193 -9.985 1.585 1.00 91.38 77 HIS A N 1
ATOM 624 C CA . HIS A 1 77 ? -5.271 -9.188 2.397 1.00 91.38 77 HIS A CA 1
ATOM 625 C C . HIS A 1 77 ? -5.601 -7.689 2.434 1.00 91.38 77 HIS A C 1
ATOM 627 O O . HIS A 1 77 ? -5.065 -6.971 3.269 1.00 91.38 77 HIS A O 1
ATOM 633 N N . PHE A 1 78 ? -6.452 -7.207 1.528 1.00 93.69 78 PHE A N 1
ATOM 634 C CA . PHE A 1 78 ? -6.833 -5.798 1.422 1.00 93.69 78 PHE A CA 1
ATOM 635 C C . PHE A 1 78 ? -8.332 -5.667 1.106 1.00 93.69 78 PHE A C 1
ATOM 637 O O . PHE A 1 78 ? -8.704 -5.115 0.073 1.00 93.69 78 PHE A O 1
ATOM 644 N N . PRO A 1 79 ? -9.215 -6.194 1.971 1.00 93.62 79 PRO A N 1
ATOM 645 C CA . PRO A 1 79 ? -10.623 -6.403 1.631 1.00 93.62 79 PRO A CA 1
ATOM 646 C C . PRO A 1 79 ? -11.423 -5.111 1.408 1.00 93.62 79 PRO A C 1
ATOM 648 O O . PRO A 1 79 ? -12.517 -5.183 0.865 1.00 93.62 79 PRO A O 1
ATOM 651 N N . ASN A 1 80 ? -10.898 -3.960 1.845 1.00 96.31 80 ASN A N 1
ATOM 652 C CA . ASN A 1 80 ? -11.540 -2.647 1.743 1.00 96.31 80 ASN A CA 1
ATOM 653 C C . ASN A 1 80 ? -10.724 -1.639 0.917 1.00 96.31 80 ASN A C 1
ATOM 655 O O . ASN A 1 80 ? -10.998 -0.441 0.976 1.00 96.31 80 ASN A O 1
ATOM 659 N N . LEU A 1 81 ? -9.699 -2.088 0.184 1.00 96.56 81 LEU A N 1
ATOM 660 C CA . LEU A 1 81 ? -8.857 -1.184 -0.595 1.00 96.56 81 LEU A CA 1
ATOM 661 C C . LEU A 1 81 ? -9.648 -0.612 -1.770 1.00 96.56 81 LEU A C 1
ATOM 663 O O . LEU A 1 81 ? -10.186 -1.363 -2.575 1.00 96.56 81 LEU A O 1
ATOM 667 N N . GLU A 1 82 ? -9.691 0.715 -1.867 1.00 94.44 82 GLU A N 1
ATOM 668 C CA . GLU A 1 82 ? -10.404 1.456 -2.911 1.00 94.44 82 GLU A CA 1
ATOM 669 C C . GLU A 1 82 ? -9.432 2.072 -3.923 1.00 94.44 82 GLU A C 1
ATOM 671 O O . GLU A 1 82 ? -9.710 2.114 -5.120 1.00 94.44 82 GLU A O 1
ATOM 676 N N . HIS A 1 83 ? -8.268 2.533 -3.460 1.00 93.50 83 HIS A N 1
ATOM 677 C CA . HIS A 1 83 ? -7.325 3.278 -4.287 1.00 93.50 83 HIS A CA 1
ATOM 678 C C . HIS A 1 83 ? -5.889 2.799 -4.086 1.00 93.50 83 HIS A C 1
ATOM 680 O O . HIS A 1 83 ? -5.344 2.868 -2.979 1.00 93.50 83 HIS A O 1
ATOM 686 N N . LEU A 1 84 ? -5.252 2.397 -5.187 1.00 93.38 84 LEU A N 1
ATOM 687 C CA . LEU A 1 84 ? -3.816 2.156 -5.260 1.00 93.38 84 LEU A CA 1
ATOM 688 C C . LEU A 1 84 ? -3.145 3.259 -6.080 1.00 93.38 84 LEU A C 1
ATOM 690 O O . LEU A 1 84 ? -3.543 3.530 -7.210 1.00 93.38 84 LEU A O 1
ATOM 694 N N . VAL A 1 85 ? -2.105 3.873 -5.524 1.00 91.75 85 VAL A N 1
ATOM 695 C CA . VAL A 1 85 ? -1.293 4.878 -6.212 1.00 91.75 85 VAL A CA 1
ATOM 696 C C . VAL A 1 85 ? 0.171 4.453 -6.199 1.00 91.75 85 VAL A C 1
ATOM 698 O O . VAL A 1 85 ? 0.771 4.303 -5.134 1.00 91.75 85 VAL A O 1
ATOM 701 N N . LEU A 1 86 ? 0.746 4.278 -7.385 1.00 90.69 86 LEU A N 1
ATOM 702 C CA . LEU A 1 86 ? 2.160 3.991 -7.595 1.00 90.69 86 LEU A CA 1
ATOM 703 C C . LEU A 1 86 ? 2.806 5.206 -8.263 1.00 90.69 86 LEU A C 1
ATOM 705 O O . LEU A 1 86 ? 2.416 5.610 -9.358 1.00 90.69 86 LEU A O 1
ATOM 709 N N . GLU A 1 87 ? 3.788 5.805 -7.598 1.00 89.00 87 GLU A N 1
ATOM 710 C CA . GLU A 1 87 ? 4.519 6.963 -8.113 1.00 89.00 87 GLU A CA 1
ATOM 711 C C . GLU A 1 87 ? 6.008 6.649 -8.146 1.00 89.00 87 GLU A C 1
ATOM 713 O O . GLU A 1 87 ? 6.562 6.157 -7.162 1.00 89.00 87 GLU A O 1
ATOM 718 N N . ASN A 1 88 ? 6.683 6.950 -9.256 1.00 85.38 88 ASN A N 1
ATOM 719 C CA . ASN A 1 88 ? 8.117 6.696 -9.390 1.00 85.38 88 ASN A CA 1
ATOM 720 C C . ASN A 1 88 ? 8.465 5.233 -9.043 1.00 85.38 88 ASN A C 1
ATOM 722 O O . ASN A 1 88 ? 9.445 4.946 -8.351 1.00 85.38 88 ASN A O 1
ATOM 726 N N . PHE A 1 89 ? 7.590 4.304 -9.440 1.00 81.44 89 PHE A N 1
ATOM 727 C CA . PHE A 1 89 ? 7.705 2.885 -9.126 1.00 81.44 89 PHE A CA 1
ATOM 728 C C . PHE A 1 89 ? 8.490 2.203 -10.251 1.00 81.44 89 PHE A C 1
ATOM 730 O O . PHE A 1 89 ? 7.932 1.676 -11.214 1.00 81.44 89 PHE A O 1
ATOM 737 N N . TYR A 1 90 ? 9.816 2.298 -10.153 1.00 68.88 90 TYR A N 1
ATOM 738 C CA . TYR A 1 90 ? 10.764 1.874 -11.193 1.00 68.88 90 TYR A CA 1
ATOM 739 C C . TYR A 1 90 ? 11.224 0.415 -11.068 1.00 68.88 90 TYR A C 1
ATOM 741 O O . TYR A 1 90 ? 12.125 -0.019 -11.783 1.00 68.88 90 TYR A O 1
ATOM 749 N N . ASN A 1 91 ? 10.649 -0.343 -10.138 1.00 61.31 91 ASN A N 1
ATOM 750 C CA . ASN A 1 91 ? 11.132 -1.677 -9.817 1.00 61.31 91 ASN A CA 1
ATOM 751 C C . ASN A 1 91 ? 10.559 -2.788 -10.714 1.00 61.31 91 ASN A C 1
ATOM 753 O O . ASN A 1 91 ? 9.493 -2.658 -11.301 1.00 61.31 91 ASN A O 1
ATOM 757 N N . PHE A 1 92 ? 11.283 -3.913 -10.752 1.00 58.34 92 PHE A N 1
ATOM 758 C CA . PHE A 1 92 ? 11.100 -5.087 -11.624 1.00 58.34 92 PHE A CA 1
ATOM 759 C C . PHE A 1 92 ? 9.803 -5.903 -11.438 1.00 58.34 92 PHE A C 1
ATOM 761 O O . PHE A 1 92 ? 9.670 -6.959 -12.050 1.00 58.34 92 PHE A O 1
ATOM 768 N N . GLY A 1 93 ? 8.878 -5.474 -10.580 1.00 61.28 93 GLY A N 1
ATOM 769 C CA . GLY A 1 93 ? 7.662 -6.227 -10.271 1.00 61.28 93 GLY A CA 1
ATOM 770 C C . GLY A 1 93 ? 6.446 -5.719 -11.040 1.00 61.28 93 GLY A C 1
ATOM 771 O O . GLY A 1 93 ? 6.292 -4.519 -11.251 1.00 61.28 93 GLY A O 1
ATOM 772 N N . GLU A 1 94 ? 5.566 -6.635 -11.422 1.00 73.56 94 GLU A N 1
ATOM 773 C CA . GLU A 1 94 ? 4.208 -6.336 -11.878 1.00 73.56 94 GLU A CA 1
ATOM 774 C C . GLU A 1 94 ? 3.286 -6.066 -10.678 1.00 73.56 94 GLU A C 1
ATOM 776 O O . GLU A 1 94 ? 3.588 -6.451 -9.542 1.00 73.56 94 GLU A O 1
ATOM 781 N N . ILE A 1 95 ? 2.148 -5.409 -10.914 1.00 81.62 95 ILE A N 1
ATOM 782 C CA . ILE A 1 95 ? 1.073 -5.348 -9.919 1.00 81.62 95 ILE A CA 1
ATOM 783 C C . ILE A 1 95 ? 0.483 -6.760 -9.797 1.00 81.62 95 ILE A C 1
ATOM 785 O O . ILE A 1 95 ? -0.003 -7.268 -10.813 1.00 81.62 95 ILE A O 1
ATOM 789 N N . PRO A 1 96 ? 0.471 -7.380 -8.597 1.00 85.81 96 PRO A N 1
ATOM 790 C CA . PRO A 1 96 ? -0.095 -8.716 -8.424 1.00 85.81 96 PRO A CA 1
ATOM 791 C C . PRO A 1 96 ? -1.536 -8.778 -8.933 1.00 85.81 96 PRO A C 1
ATOM 793 O O . PRO A 1 96 ? -2.330 -7.881 -8.634 1.00 85.81 96 PRO A O 1
ATOM 796 N N . ASP A 1 97 ? -1.879 -9.826 -9.681 1.00 83.19 97 ASP A N 1
ATOM 797 C CA . ASP A 1 97 ? -3.235 -10.038 -10.207 1.00 83.19 97 ASP A CA 1
ATOM 798 C C . ASP A 1 97 ? -4.275 -10.011 -9.080 1.00 83.19 97 ASP A C 1
ATOM 800 O O . ASP A 1 97 ? -5.365 -9.466 -9.239 1.00 83.19 97 ASP A O 1
ATOM 804 N N . GLU A 1 98 ? -3.910 -10.509 -7.899 1.00 87.31 98 GLU A N 1
ATOM 805 C CA . GLU A 1 98 ? -4.770 -10.559 -6.723 1.00 87.31 98 GLU A CA 1
ATOM 806 C C . GLU A 1 98 ? -5.205 -9.173 -6.229 1.00 87.31 98 GLU A C 1
ATOM 808 O O . GLU A 1 98 ? -6.260 -9.066 -5.609 1.00 87.31 98 GLU A O 1
ATOM 813 N N . ILE A 1 99 ? -4.437 -8.108 -6.508 1.00 86.81 99 ILE A N 1
ATOM 814 C CA . ILE A 1 99 ? -4.869 -6.728 -6.232 1.00 86.81 99 ILE A CA 1
ATOM 815 C C . ILE A 1 99 ? -6.024 -6.342 -7.157 1.00 86.81 99 ILE A C 1
ATOM 817 O O . ILE A 1 99 ? -6.993 -5.742 -6.703 1.00 86.81 99 ILE A O 1
ATOM 821 N N . ARG A 1 100 ? -5.938 -6.697 -8.445 1.00 81.44 100 ARG A N 1
ATOM 822 C CA . ARG A 1 100 ? -6.969 -6.388 -9.451 1.00 81.44 100 ARG A CA 1
ATOM 823 C C . ARG A 1 100 ? -8.262 -7.173 -9.216 1.00 81.44 100 ARG A C 1
ATOM 825 O O . ARG A 1 100 ? -9.313 -6.774 -9.698 1.00 81.44 100 ARG A O 1
ATOM 832 N N . GLU A 1 101 ? -8.192 -8.262 -8.454 1.00 84.69 101 GLU A N 1
ATOM 833 C CA . GLU A 1 101 ? -9.346 -9.068 -8.043 1.00 84.69 101 GLU A CA 1
ATOM 834 C C . GLU A 1 101 ? -10.012 -8.581 -6.740 1.00 84.69 101 GLU A C 1
ATOM 836 O O . GLU A 1 101 ? -10.970 -9.206 -6.279 1.00 84.69 101 GLU A O 1
ATOM 841 N N . ILE A 1 102 ? -9.531 -7.491 -6.124 1.00 87.25 102 ILE A N 1
ATOM 842 C CA . ILE A 1 102 ? -10.153 -6.912 -4.925 1.00 87.25 102 ILE A CA 1
ATOM 843 C C . ILE A 1 102 ? -11.486 -6.251 -5.312 1.00 87.25 102 ILE A C 1
ATOM 845 O O . ILE A 1 102 ? -11.473 -5.262 -6.045 1.00 87.25 102 ILE A O 1
ATOM 849 N N . PRO A 1 103 ? -12.636 -6.705 -4.773 1.00 87.25 103 PRO A N 1
ATOM 850 C CA . PRO A 1 103 ? -13.947 -6.204 -5.198 1.00 87.25 103 PRO A CA 1
ATOM 851 C C . PRO A 1 103 ? -14.206 -4.725 -4.891 1.00 87.25 103 PRO A C 1
ATOM 853 O O . PRO A 1 103 ? -15.068 -4.111 -5.505 1.00 87.25 103 PRO A O 1
ATOM 856 N N . THR A 1 104 ? -13.512 -4.157 -3.903 1.00 90.94 104 THR A N 1
ATOM 857 C CA . THR A 1 104 ? -13.677 -2.752 -3.504 1.00 90.94 104 THR A CA 1
ATOM 858 C C . THR A 1 104 ? -12.772 -1.798 -4.273 1.00 90.94 104 THR A C 1
ATOM 860 O O . THR A 1 104 ? -12.897 -0.587 -4.092 1.00 90.94 104 THR A O 1
ATOM 863 N N . LEU A 1 105 ? -11.840 -2.314 -5.081 1.00 90.19 105 LEU A N 1
ATOM 864 C CA . LEU A 1 105 ? -10.853 -1.492 -5.767 1.00 90.19 105 LEU A CA 1
ATOM 865 C C . LEU A 1 105 ? -11.547 -0.665 -6.847 1.00 90.19 105 LEU A C 1
ATOM 867 O O . LEU A 1 105 ? -12.171 -1.216 -7.739 1.00 90.19 105 LEU A O 1
ATOM 871 N N . ARG A 1 106 ? -11.418 0.661 -6.769 1.00 87.19 106 ARG A N 1
ATOM 872 C CA . ARG A 1 106 ? -12.042 1.629 -7.685 1.00 87.19 106 ARG A CA 1
ATOM 873 C C . ARG A 1 106 ? -11.049 2.268 -8.631 1.00 87.19 106 ARG A C 1
ATOM 875 O O . ARG A 1 106 ? -11.430 2.717 -9.707 1.00 87.19 106 ARG A O 1
ATOM 882 N N . SER A 1 107 ? -9.780 2.366 -8.232 1.00 85.38 107 SER A N 1
A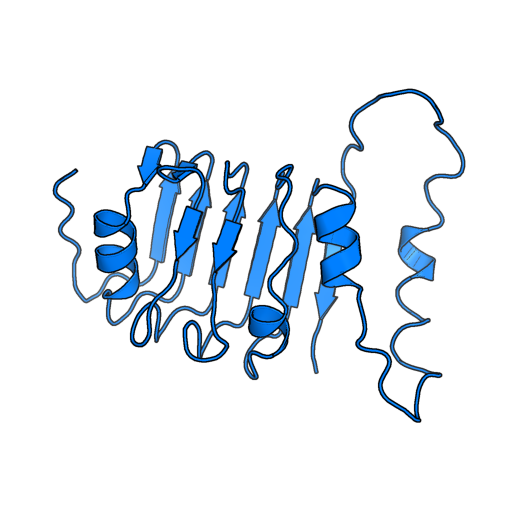TOM 883 C CA . SER A 1 107 ? -8.763 2.935 -9.111 1.00 85.38 107 SER A CA 1
ATOM 884 C C . SER A 1 107 ? -7.347 2.444 -8.849 1.00 85.38 107 SER A C 1
ATOM 886 O O . SER A 1 107 ? -6.923 2.334 -7.694 1.00 85.38 107 SER A O 1
ATOM 888 N N . ILE A 1 108 ? -6.573 2.335 -9.927 1.00 87.88 108 ILE A N 1
ATOM 889 C CA . ILE A 1 108 ? -5.111 2.270 -9.899 1.00 87.88 108 ILE A CA 1
ATOM 890 C C . ILE A 1 108 ? -4.571 3.503 -10.622 1.00 87.88 108 ILE A C 1
ATOM 892 O O . ILE A 1 108 ? -4.854 3.713 -11.799 1.00 87.88 108 ILE A O 1
ATOM 896 N N . LYS A 1 109 ? -3.773 4.313 -9.928 1.00 86.62 109 LYS A N 1
ATOM 897 C CA . LYS A 1 109 ? -3.047 5.444 -10.511 1.00 86.62 109 LYS A CA 1
ATOM 898 C C . LYS A 1 109 ? -1.563 5.120 -10.591 1.00 86.62 109 LYS A C 1
ATOM 900 O O . LYS A 1 109 ? -0.954 4.783 -9.580 1.00 86.62 109 LYS A O 1
ATOM 905 N N . LEU A 1 110 ? -0.982 5.285 -11.770 1.00 85.25 110 LEU A N 1
ATOM 906 C CA . LEU A 1 110 ? 0.440 5.127 -12.045 1.00 85.25 110 LEU A CA 1
ATOM 907 C C . LEU A 1 110 ? 1.005 6.468 -12.489 1.00 85.25 110 LEU A C 1
ATOM 909 O O . LEU A 1 110 ? 0.423 7.117 -13.350 1.00 85.25 110 LEU A O 1
ATOM 913 N N . ASN A 1 111 ? 2.133 6.885 -11.933 1.00 84.44 111 ASN A N 1
ATOM 914 C CA . ASN A 1 111 ? 2.832 8.095 -12.354 1.00 84.44 111 ASN A CA 1
ATOM 915 C C . ASN A 1 111 ? 4.336 7.824 -12.390 1.00 84.44 111 ASN A C 1
ATOM 917 O O . ASN A 1 111 ? 4.902 7.426 -11.373 1.00 84.44 111 ASN A O 1
ATOM 921 N N . GLY A 1 112 ? 4.980 7.991 -13.546 1.00 81.12 112 GLY A N 1
ATOM 922 C CA . GLY A 1 112 ? 6.417 7.716 -13.690 1.00 81.12 112 GLY A CA 1
ATOM 923 C C . GLY A 1 112 ? 6.793 6.275 -13.312 1.00 81.12 112 GLY A C 1
ATOM 924 O O . GLY A 1 112 ? 7.756 6.055 -12.586 1.00 81.12 112 GLY A O 1
ATOM 925 N N . CYS A 1 113 ? 5.983 5.290 -13.708 1.00 80.69 113 CYS A N 1
ATOM 926 C CA . CYS A 1 113 ? 6.231 3.870 -13.431 1.00 80.69 113 CYS A CA 1
ATOM 927 C C . CYS A 1 113 ? 6.895 3.170 -14.626 1.00 80.69 113 CYS A C 1
ATOM 929 O O . CYS A 1 113 ? 6.742 3.603 -15.768 1.00 80.69 113 CYS A O 1
ATOM 931 N N . GLY A 1 114 ? 7.618 2.076 -14.366 1.00 76.81 114 GLY A N 1
ATOM 932 C CA . GLY A 1 114 ? 8.262 1.276 -15.413 1.00 76.81 114 GLY A CA 1
ATOM 933 C C . GLY A 1 114 ? 7.266 0.537 -16.318 1.00 76.81 114 GLY A C 1
ATOM 934 O O . GLY A 1 114 ? 6.147 0.232 -15.907 1.00 76.81 114 GLY A O 1
ATOM 935 N N . GLY A 1 115 ? 7.685 0.201 -17.544 1.00 72.75 115 GLY A N 1
ATOM 936 C CA . GLY A 1 115 ? 6.813 -0.404 -18.563 1.00 72.75 115 GLY A CA 1
ATOM 937 C C . GLY A 1 115 ? 6.119 -1.707 -18.141 1.00 72.75 115 GLY A C 1
ATOM 938 O O . GLY A 1 115 ? 4.972 -1.927 -18.523 1.00 72.75 115 GLY A O 1
ATOM 939 N N . SER A 1 116 ? 6.751 -2.539 -17.306 1.00 74.56 116 SER A N 1
ATOM 940 C CA . SER A 1 116 ? 6.140 -3.766 -16.763 1.00 74.56 116 SER A CA 1
ATOM 941 C C . SER A 1 116 ? 4.949 -3.472 -15.848 1.00 74.56 116 SER A C 1
ATOM 943 O O . SER A 1 116 ? 3.903 -4.101 -15.963 1.00 74.56 116 SER A O 1
ATOM 945 N N . VAL A 1 117 ? 5.072 -2.464 -14.981 1.00 76.25 117 VAL A N 1
ATOM 946 C CA . VAL A 1 117 ? 3.995 -2.011 -14.088 1.00 76.25 117 VAL A CA 1
ATOM 947 C C . VAL A 1 117 ? 2.828 -1.483 -14.916 1.00 76.25 117 VAL A C 1
ATOM 949 O O . VAL A 1 117 ? 1.685 -1.861 -14.663 1.00 76.25 117 VAL A O 1
ATOM 952 N N . LEU A 1 118 ? 3.123 -0.664 -15.935 1.00 74.25 118 LEU A N 1
ATOM 953 C CA . LEU A 1 118 ? 2.115 -0.142 -16.861 1.00 74.25 118 LEU A CA 1
ATOM 954 C C . LEU A 1 118 ? 1.377 -1.280 -17.581 1.00 74.25 118 LEU A C 1
ATOM 956 O O . LEU A 1 118 ? 0.151 -1.294 -17.592 1.00 74.25 118 LEU A O 1
ATOM 960 N N . THR A 1 119 ? 2.120 -2.249 -18.122 1.00 74.75 119 THR A N 1
ATOM 961 C CA . THR A 1 119 ? 1.557 -3.408 -18.834 1.00 74.75 119 THR A CA 1
ATOM 962 C C . THR A 1 119 ? 0.664 -4.225 -17.907 1.00 74.75 119 THR A C 1
ATOM 964 O O . THR A 1 119 ? -0.495 -4.450 -18.231 1.00 74.75 119 THR A O 1
ATOM 967 N N . SER A 1 120 ? 1.134 -4.548 -16.697 1.00 74.88 120 SER A N 1
ATOM 968 C CA . SER A 1 120 ? 0.335 -5.302 -15.724 1.00 74.88 120 SER A CA 1
ATOM 969 C C . SER A 1 120 ? -0.945 -4.573 -15.304 1.00 74.88 120 SER A C 1
ATOM 971 O O . SER A 1 120 ? -1.983 -5.197 -15.141 1.00 74.88 120 SER A O 1
ATOM 973 N N . ALA A 1 121 ? -0.935 -3.245 -15.172 1.00 72.25 121 ALA A N 1
ATOM 974 C CA . ALA A 1 121 ? -2.154 -2.510 -14.833 1.00 72.25 121 ALA A CA 1
ATOM 975 C C . ALA A 1 121 ? -3.197 -2.514 -15.960 1.00 72.25 121 ALA A C 1
ATOM 977 O O . ALA A 1 121 ? -4.385 -2.361 -15.683 1.00 72.25 121 ALA A O 1
ATOM 978 N N . ILE A 1 122 ? -2.747 -2.670 -17.208 1.00 67.69 122 ILE A N 1
ATOM 979 C CA . ILE A 1 122 ? -3.579 -2.675 -18.415 1.00 67.69 122 ILE A CA 1
ATOM 980 C C . ILE A 1 122 ? -3.957 -4.107 -18.826 1.00 67.69 122 ILE A C 1
ATOM 982 O O . ILE A 1 122 ? -4.929 -4.283 -19.556 1.00 67.69 122 ILE A O 1
ATOM 986 N N . ASP A 1 123 ? -3.240 -5.131 -18.353 1.00 65.19 123 ASP A N 1
ATOM 987 C CA . ASP A 1 123 ? -3.462 -6.519 -18.752 1.00 65.19 123 ASP A CA 1
ATOM 988 C C . ASP A 1 123 ? -4.840 -7.032 -18.310 1.00 65.19 123 ASP A C 1
ATOM 990 O O . ASP A 1 123 ? -5.089 -7.423 -17.163 1.00 65.19 123 ASP A O 1
ATOM 994 N N . VAL A 1 124 ? -5.739 -7.029 -19.294 1.00 53.00 124 VAL A N 1
ATOM 995 C CA . VAL A 1 124 ? -7.056 -7.653 -19.302 1.00 53.00 124 VAL A CA 1
ATOM 996 C C . VAL A 1 124 ? -6.849 -9.151 -19.513 1.00 53.00 124 VAL A C 1
ATOM 998 O O . VAL A 1 124 ? -6.365 -9.575 -20.564 1.00 53.00 124 VAL A O 1
ATOM 1001 N N . LYS A 1 125 ? -7.235 -9.984 -18.536 1.00 44.75 125 LYS A N 1
ATOM 1002 C CA . LYS A 1 125 ? -7.305 -11.442 -18.727 1.00 44.75 125 LYS A CA 1
ATOM 1003 C C . LYS A 1 125 ? -8.105 -11.733 -20.006 1.00 44.75 125 LYS A C 1
ATOM 1005 O O . LYS A 1 125 ? -9.294 -11.433 -20.078 1.00 44.75 125 LYS A O 1
ATOM 1010 N N . ARG A 1 126 ? -7.457 -12.343 -21.007 1.00 43.09 126 ARG A N 1
ATOM 1011 C CA . ARG A 1 126 ? -8.093 -12.956 -22.187 1.00 43.09 126 ARG A CA 1
ATOM 1012 C C . ARG A 1 126 ? -9.021 -14.084 -21.727 1.00 43.09 126 ARG A C 1
ATOM 1014 O O . ARG A 1 126 ? -8.633 -15.244 -21.747 1.00 43.09 126 ARG A O 1
ATOM 1021 N N . ASN A 1 127 ? -10.240 -13.756 -21.318 1.00 37.00 127 ASN A N 1
ATOM 1022 C CA . ASN A 1 127 ? -11.300 -14.734 -21.118 1.00 37.00 127 ASN A CA 1
ATOM 1023 C C . ASN A 1 127 ? -12.490 -14.355 -22.000 1.00 37.00 127 ASN A C 1
ATOM 1025 O O . ASN A 1 127 ? -13.103 -13.313 -21.814 1.00 37.00 127 ASN A O 1
ATOM 1029 N N . ASN A 1 128 ? -12.726 -15.213 -22.996 1.00 40.78 128 AS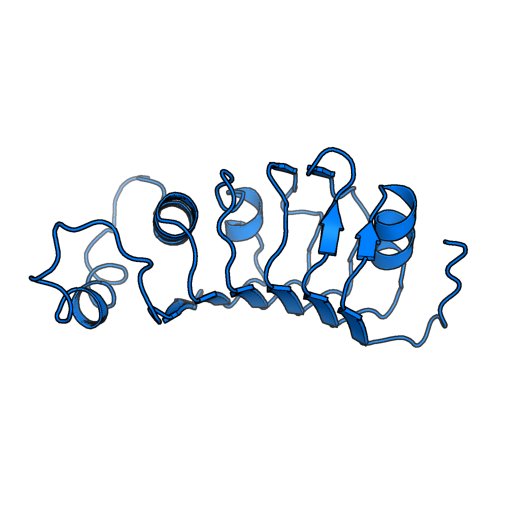N A N 1
ATOM 1030 C CA . ASN A 1 128 ? -13.922 -15.378 -23.821 1.00 40.78 128 ASN A CA 1
ATOM 1031 C C . ASN A 1 128 ? -15.026 -14.310 -23.709 1.00 40.78 128 ASN A C 1
ATOM 1033 O O . ASN A 1 128 ? -15.783 -14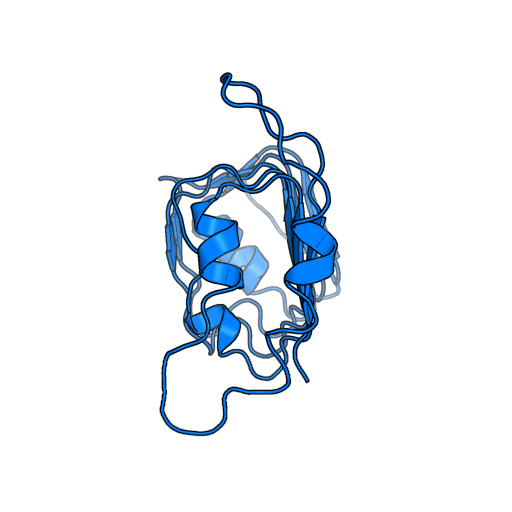.295 -22.744 1.00 40.78 128 ASN A O 1
ATOM 1037 N N . GLY A 1 129 ? -15.236 -13.583 -24.809 1.00 46.66 129 GLY A N 1
ATOM 1038 C CA . GLY A 1 129 ? -16.593 -13.363 -25.322 1.00 46.66 129 GLY A CA 1
ATOM 1039 C C . GLY A 1 129 ? -16.993 -11.935 -25.665 1.00 46.66 129 GLY A C 1
ATOM 1040 O O . GLY A 1 129 ? -17.504 -11.749 -26.756 1.00 46.66 129 GLY A O 1
ATOM 1041 N N . ASP A 1 130 ? -16.727 -10.945 -24.810 1.00 48.00 130 ASP A N 1
ATOM 1042 C CA . ASP A 1 130 ? -17.346 -9.611 -24.949 1.00 48.00 130 ASP A CA 1
ATOM 1043 C C . ASP A 1 130 ? -16.317 -8.476 -24.860 1.00 48.00 130 ASP A C 1
ATOM 1045 O O . ASP A 1 130 ? -16.257 -7.698 -23.908 1.00 48.00 130 ASP A O 1
ATOM 1049 N N . TRP A 1 131 ? -15.453 -8.391 -25.865 1.00 56.06 131 TRP A N 1
ATOM 1050 C CA . TRP A 1 131 ? -14.396 -7.387 -25.966 1.00 56.06 131 TRP A CA 1
ATOM 1051 C C . TRP A 1 131 ? -14.674 -6.478 -27.149 1.00 56.06 131 TRP A C 1
ATOM 1053 O O . TRP A 1 131 ? -14.093 -6.659 -28.209 1.00 56.06 131 TRP A O 1
ATOM 1063 N N . GLU A 1 132 ? -15.529 -5.471 -26.967 1.00 46.81 132 GLU A N 1
ATOM 1064 C CA . GLU A 1 132 ? -15.603 -4.413 -27.983 1.00 46.81 132 GLU A CA 1
ATOM 1065 C C . GLU A 1 132 ? -15.922 -2.996 -27.492 1.00 46.81 132 GLU A C 1
ATOM 1067 O O . GLU A 1 132 ? -15.869 -2.081 -28.307 1.00 46.81 132 GLU A O 1
ATOM 1072 N N . MET A 1 133 ? -16.155 -2.726 -26.192 1.00 44.12 133 MET A N 1
ATOM 1073 C CA . MET A 1 133 ? -16.576 -1.356 -25.821 1.00 44.12 133 MET A CA 1
ATOM 1074 C C . MET A 1 133 ? -15.931 -0.672 -24.612 1.00 44.12 133 MET A C 1
ATOM 1076 O O . MET A 1 133 ? -16.017 0.553 -24.537 1.00 44.12 133 MET A O 1
ATOM 1080 N N . MET A 1 134 ? -15.232 -1.375 -23.713 1.00 46.75 134 MET A N 1
ATOM 1081 C CA . MET A 1 134 ? -14.703 -0.727 -22.494 1.00 46.75 134 MET A CA 1
ATOM 1082 C C . MET A 1 134 ? -13.199 -0.412 -22.540 1.00 46.75 134 MET A C 1
ATOM 1084 O O . MET A 1 134 ? -12.792 0.673 -22.134 1.00 46.75 134 MET A O 1
ATOM 1088 N N . ALA A 1 135 ? -12.366 -1.285 -23.115 1.00 46.56 135 ALA A N 1
ATOM 1089 C CA . ALA A 1 135 ? -10.911 -1.078 -23.127 1.00 46.56 135 ALA A CA 1
ATOM 1090 C C . ALA A 1 135 ? -10.425 -0.105 -24.223 1.00 46.56 135 ALA A C 1
ATOM 1092 O O . ALA A 1 135 ? -9.442 0.612 -24.039 1.00 46.56 135 ALA A O 1
ATOM 1093 N N . PHE A 1 136 ? -11.120 -0.036 -25.364 1.00 43.81 136 PHE A N 1
ATOM 1094 C CA . PHE A 1 136 ? -10.623 0.701 -26.535 1.00 43.81 136 PHE A CA 1
ATOM 1095 C C . PHE A 1 136 ? -10.745 2.226 -26.430 1.00 43.81 136 PHE A C 1
ATOM 1097 O O . PHE A 1 136 ? -10.036 2.942 -27.134 1.00 43.81 136 PHE A O 1
ATOM 1104 N N . LYS A 1 137 ? -11.598 2.752 -25.542 1.00 42.78 137 LYS A N 1
ATOM 1105 C CA . LYS A 1 137 ? -11.829 4.203 -25.471 1.00 42.78 137 LYS A CA 1
ATOM 1106 C C . LYS A 1 137 ? -10.766 4.963 -24.668 1.00 42.78 137 LYS A C 1
ATOM 1108 O O . LYS A 1 137 ? -10.638 6.167 -24.852 1.00 42.78 137 LYS A O 1
ATOM 1113 N N . PHE A 1 138 ? -9.989 4.282 -23.820 1.00 47.03 138 PHE A N 1
ATOM 1114 C CA . PHE A 1 138 ? -8.993 4.930 -22.953 1.00 47.03 138 PHE A CA 1
ATOM 1115 C C . PHE A 1 138 ? -7.542 4.808 -23.440 1.00 47.03 138 PHE A C 1
ATOM 1117 O O . PHE A 1 138 ? -6.722 5.647 -23.075 1.00 47.03 138 PHE A O 1
ATOM 1124 N N . LEU A 1 139 ? -7.225 3.837 -24.306 1.00 47.06 139 LEU A N 1
ATOM 1125 C CA . LEU A 1 139 ? -5.872 3.678 -24.861 1.00 47.06 139 LEU A CA 1
ATOM 1126 C C . LEU A 1 139 ? -5.506 4.782 -25.879 1.00 47.06 139 LEU A C 1
ATOM 1128 O O . LEU A 1 139 ? -4.334 5.106 -26.043 1.00 47.06 139 LEU A O 1
ATOM 1132 N N . LEU A 1 140 ? -6.496 5.389 -26.549 1.00 41.03 140 LEU A N 1
ATOM 1133 C CA . LEU A 1 140 ? -6.256 6.410 -27.581 1.00 41.03 140 LEU A CA 1
ATOM 1134 C C . LEU A 1 140 ? -5.889 7.796 -27.026 1.00 41.03 140 LEU A C 1
ATOM 1136 O O . LEU A 1 140 ? -5.226 8.552 -27.722 1.00 41.03 140 LEU A O 1
ATOM 1140 N N . LEU A 1 141 ? -6.237 8.129 -25.777 1.00 42.34 141 LEU A N 1
ATOM 1141 C CA . LEU A 1 141 ? -5.914 9.449 -25.208 1.00 42.34 141 LEU A CA 1
ATOM 1142 C C . LEU A 1 141 ? -4.470 9.568 -24.691 1.00 42.34 141 LEU A C 1
ATOM 1144 O O . LEU A 1 141 ? -3.980 10.683 -24.543 1.00 42.34 141 LEU A O 1
ATOM 1148 N N . THR A 1 142 ? -3.778 8.457 -24.419 1.00 43.22 142 THR A N 1
ATOM 1149 C CA . THR A 1 142 ? -2.377 8.473 -23.951 1.00 43.22 142 THR A CA 1
ATOM 1150 C C . THR A 1 142 ? -1.358 8.152 -25.043 1.00 43.22 142 THR A C 1
ATOM 1152 O O . THR A 1 142 ? -0.199 8.529 -24.900 1.00 43.22 142 THR A O 1
ATOM 1155 N N . LEU A 1 143 ? -1.761 7.502 -26.143 1.00 41.91 143 LEU A N 1
ATOM 1156 C CA . LEU A 1 143 ? -0.863 7.175 -27.262 1.00 41.91 143 LEU A CA 1
ATOM 1157 C C . LEU A 1 143 ? -0.677 8.314 -28.283 1.00 41.91 143 LEU A C 1
ATOM 1159 O O . LEU A 1 143 ? 0.209 8.213 -29.126 1.00 41.91 143 LEU A O 1
ATOM 1163 N N . GLU A 1 144 ? -1.444 9.407 -28.212 1.00 36.59 144 GLU A N 1
ATOM 1164 C CA . GLU A 1 144 ? -1.286 10.551 -29.130 1.00 36.59 144 GLU A CA 1
ATOM 1165 C C . GLU A 1 144 ? -0.120 11.503 -28.790 1.00 36.59 144 GLU A C 1
ATOM 1167 O O . GLU A 1 144 ? 0.066 12.485 -29.505 1.00 36.59 144 GLU A O 1
ATOM 1172 N N . LEU A 1 145 ? 0.701 11.233 -27.760 1.00 37.97 145 LEU A N 1
ATOM 1173 C CA . LEU A 1 145 ? 1.770 12.166 -27.365 1.00 37.97 145 LEU A CA 1
ATOM 1174 C C . LEU A 1 145 ? 3.229 11.744 -27.557 1.00 37.97 145 LEU A C 1
ATOM 1176 O O . LEU A 1 145 ? 4.062 12.618 -27.383 1.00 37.97 145 LEU A O 1
ATOM 1180 N N . ASP A 1 146 ? 3.584 10.537 -28.009 1.00 38.25 146 ASP A N 1
ATOM 1181 C CA . ASP A 1 146 ? 5.011 10.213 -28.214 1.00 38.25 146 ASP A CA 1
ATOM 1182 C C . ASP A 1 146 ? 5.269 9.376 -29.479 1.00 38.25 146 ASP A C 1
ATOM 1184 O O . ASP A 1 146 ? 5.524 8.173 -29.427 1.00 38.25 146 ASP A O 1
ATOM 1188 N N . GLN A 1 147 ? 5.264 10.032 -30.646 1.00 35.50 147 GLN A N 1
ATOM 1189 C CA . GLN A 1 147 ? 5.930 9.515 -31.854 1.00 35.50 147 GLN A CA 1
ATOM 1190 C C . GLN A 1 147 ? 7.405 9.943 -31.975 1.00 35.50 147 GLN A C 1
ATOM 1192 O O . GLN A 1 147 ? 8.006 9.771 -33.032 1.00 35.50 147 GLN A O 1
ATOM 1197 N N . HIS A 1 148 ? 8.040 10.451 -30.917 1.00 34.47 148 HIS A N 1
ATOM 1198 C CA . HIS A 1 148 ? 9.469 10.771 -30.957 1.00 34.47 148 HIS A CA 1
ATOM 1199 C C . HIS A 1 148 ? 10.108 10.658 -29.567 1.00 34.47 148 HIS A C 1
ATOM 1201 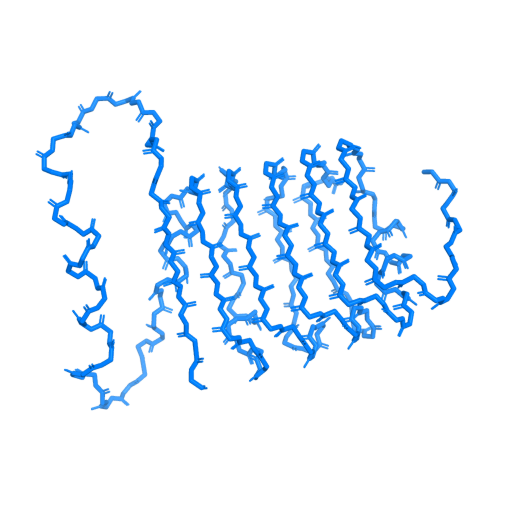O O . HIS A 1 148 ? 10.029 11.599 -28.796 1.00 34.47 148 HIS A O 1
ATOM 1207 N N . ASP A 1 149 ? 10.753 9.529 -29.253 1.00 35.34 149 ASP A N 1
ATOM 1208 C CA . ASP A 1 149 ? 12.200 9.535 -28.968 1.00 35.34 149 ASP A CA 1
ATOM 1209 C C . ASP A 1 149 ? 12.748 8.119 -28.723 1.00 35.34 149 ASP A C 1
ATOM 1211 O O . ASP A 1 149 ? 12.480 7.466 -27.712 1.00 35.34 149 ASP A O 1
ATOM 1215 N N . LEU A 1 150 ? 13.571 7.650 -29.658 1.00 35.34 150 LEU A N 1
ATOM 1216 C CA . LEU A 1 150 ? 14.400 6.454 -29.532 1.00 35.34 150 LEU A CA 1
ATOM 1217 C C . LEU A 1 150 ? 15.766 6.845 -28.958 1.00 35.34 150 LEU A C 1
ATOM 1219 O O . LEU A 1 150 ? 16.761 6.622 -29.624 1.00 35.34 150 LEU A O 1
ATOM 1223 N N . GLU A 1 151 ? 15.863 7.444 -27.768 1.00 31.59 151 GLU A N 1
ATOM 1224 C CA . GLU A 1 151 ? 17.190 7.780 -27.217 1.00 31.59 151 GLU A CA 1
ATOM 1225 C C . GLU A 1 151 ? 17.202 7.980 -25.687 1.00 31.59 151 GLU A C 1
ATOM 1227 O O . GLU A 1 151 ? 17.429 9.060 -25.150 1.00 31.59 151 GLU A O 1
ATOM 1232 N N . GLY A 1 152 ? 16.999 6.887 -24.943 1.00 34.62 152 GLY A N 1
ATOM 1233 C CA . GLY A 1 152 ? 17.677 6.683 -23.653 1.00 34.62 152 GLY A CA 1
ATOM 1234 C C . GLY A 1 152 ? 17.488 7.738 -22.551 1.00 34.62 152 GLY A C 1
ATOM 1235 O O . GLY A 1 152 ? 18.400 7.924 -21.742 1.00 34.62 152 GLY A O 1
ATOM 1236 N N . ARG A 1 153 ? 16.334 8.411 -22.463 1.00 29.56 153 ARG A N 1
ATOM 1237 C CA . ARG A 1 153 ? 16.017 9.337 -21.364 1.00 29.56 153 ARG A CA 1
ATOM 1238 C C . ARG A 1 153 ? 14.695 8.981 -20.691 1.00 29.56 153 ARG A C 1
ATOM 1240 O O . ARG A 1 153 ? 13.727 8.595 -21.329 1.00 29.56 153 ARG A O 1
ATOM 1247 N N . CYS A 1 154 ? 14.722 9.078 -19.363 1.00 37.12 154 CYS A N 1
ATOM 1248 C CA . CYS A 1 154 ? 13.618 8.859 -18.436 1.00 37.12 154 CYS A CA 1
ATOM 1249 C C . CYS A 1 154 ? 12.328 9.531 -18.940 1.00 37.12 154 CYS A C 1
ATOM 1251 O O . CYS A 1 154 ? 12.331 10.743 -19.154 1.00 37.12 154 CYS A O 1
ATOM 1253 N N . LEU A 1 155 ? 11.248 8.762 -19.115 1.00 40.03 155 LEU A N 1
ATOM 1254 C CA . LEU A 1 155 ? 9.933 9.295 -19.475 1.00 40.03 155 LEU A CA 1
ATOM 1255 C C . LEU A 1 155 ? 9.424 10.176 -18.327 1.00 40.03 155 LEU A C 1
ATOM 1257 O O . LEU A 1 155 ? 9.001 9.690 -17.276 1.00 40.03 155 LEU A O 1
ATOM 1261 N N . ILE A 1 156 ? 9.498 11.488 -18.523 1.00 39.97 156 ILE A N 1
ATOM 1262 C CA 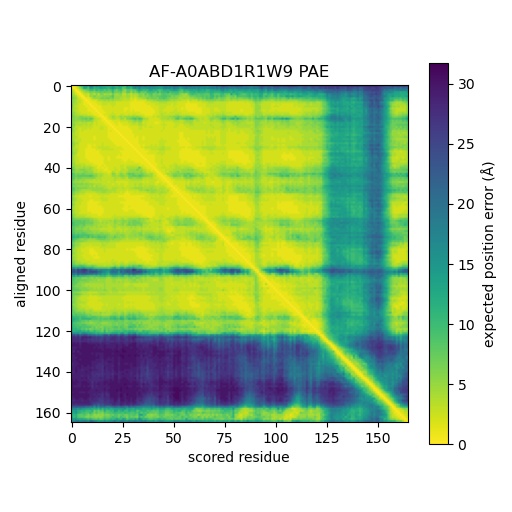. ILE A 1 156 ? 8.931 12.487 -17.626 1.00 39.97 156 ILE A CA 1
ATOM 1263 C C . ILE A 1 156 ? 7.410 12.474 -17.839 1.00 39.97 156 ILE A C 1
ATOM 1265 O O . ILE A 1 156 ? 6.930 12.911 -18.874 1.00 39.97 156 ILE A O 1
ATOM 1269 N N . GLY A 1 157 ? 6.647 12.030 -16.836 1.00 47.50 157 GLY A N 1
ATOM 1270 C CA . GLY A 1 157 ? 5.308 12.585 -16.590 1.00 47.50 157 GLY A CA 1
ATOM 1271 C C . GLY A 1 157 ? 4.072 11.867 -17.143 1.00 47.50 157 GLY A C 1
ATOM 1272 O O . GLY A 1 157 ? 3.001 12.469 -17.116 1.00 47.50 157 GLY A O 1
ATOM 1273 N N . ASN A 1 158 ? 4.138 10.602 -17.560 1.00 58.72 158 ASN A N 1
ATOM 1274 C CA . ASN A 1 158 ? 2.917 9.887 -17.951 1.00 58.72 158 ASN A CA 1
ATOM 1275 C C . ASN A 1 158 ? 2.159 9.397 -16.705 1.00 58.72 158 ASN A C 1
ATOM 1277 O O . ASN A 1 158 ? 2.600 8.486 -15.999 1.00 58.72 158 ASN A O 1
ATOM 1281 N N . THR A 1 159 ? 1.022 10.042 -16.417 1.00 66.12 159 THR A N 1
ATOM 1282 C CA . THR A 1 159 ? 0.049 9.576 -15.422 1.00 66.12 159 THR A CA 1
ATOM 1283 C C . THR A 1 159 ? -0.990 8.696 -16.107 1.00 66.12 159 THR A C 1
ATOM 1285 O O . THR A 1 159 ? -1.696 9.160 -16.998 1.00 66.12 159 THR A O 1
ATOM 1288 N N . ILE A 1 160 ? -1.130 7.452 -15.657 1.00 70.50 160 ILE A N 1
ATOM 1289 C CA . ILE A 1 160 ? -2.184 6.530 -16.086 1.00 70.50 160 ILE A CA 1
ATOM 1290 C C . ILE A 1 160 ? -3.145 6.330 -14.920 1.00 70.50 160 ILE A C 1
ATOM 1292 O O . ILE A 1 160 ? -2.716 6.012 -13.815 1.00 70.50 160 ILE A O 1
ATOM 1296 N N . ASN A 1 161 ? -4.442 6.502 -15.164 1.00 69.88 161 ASN A N 1
ATOM 1297 C CA . ASN A 1 161 ? -5.489 6.153 -14.208 1.00 69.88 161 ASN A CA 1
ATOM 1298 C C . ASN A 1 161 ? -6.346 5.042 -14.814 1.00 69.88 161 ASN A C 1
ATOM 1300 O O . ASN A 1 161 ? -6.910 5.217 -15.892 1.00 69.88 161 ASN A O 1
ATOM 1304 N N . VAL A 1 162 ? -6.446 3.921 -14.111 1.00 71.62 162 VAL A N 1
ATOM 1305 C CA . VAL A 1 162 ? -7.372 2.825 -14.401 1.00 71.62 162 VAL A CA 1
ATOM 1306 C C . VAL A 1 162 ? -8.500 2.912 -13.384 1.00 71.62 162 VAL A C 1
ATOM 1308 O O . VAL A 1 162 ? -8.219 3.040 -12.191 1.00 71.62 162 VAL A O 1
ATOM 1311 N N . TYR A 1 163 ? -9.748 2.859 -13.843 1.00 69.94 163 TYR A N 1
ATOM 1312 C CA . TYR A 1 163 ? -10.945 2.866 -13.001 1.00 69.94 163 TYR A CA 1
ATOM 1313 C C . TYR A 1 163 ? -11.681 1.533 -13.135 1.00 69.94 163 TYR A C 1
ATOM 1315 O O . TYR A 1 163 ? -11.655 0.928 -14.206 1.00 69.94 163 TYR A O 1
ATOM 1323 N N . PHE A 1 164 ? -12.315 1.093 -12.053 1.00 70.06 164 PHE A N 1
ATOM 1324 C CA . PHE A 1 164 ? -13.117 -0.128 -11.997 1.00 70.06 164 PHE A CA 1
ATOM 1325 C C . PHE A 1 164 ? -14.562 0.248 -11.637 1.00 70.06 164 PHE A C 1
ATOM 1327 O O . PHE A 1 164 ? -14.760 1.133 -10.796 1.00 70.06 164 PHE A O 1
ATOM 1334 N N . ASP A 1 165 ? -15.524 -0.391 -12.307 1.00 54.38 165 ASP A N 1
ATOM 1335 C CA . ASP A 1 165 ? -16.973 -0.196 -12.120 1.00 54.38 165 ASP A CA 1
ATOM 1336 C C . ASP A 1 165 ? -17.524 -0.949 -10.897 1.00 54.38 165 ASP A C 1
ATOM 1338 O O . ASP A 1 165 ? -17.049 -2.078 -10.624 1.00 54.38 165 ASP A O 1
#

Mean predicted aligned error: 10.26 Å